Protein AF-A0A7V2EE33-F1 (afdb_monomer_lite)

pLDDT: mean 87.3, std 8.36, range [51.22, 97.25]

Sequence (98 aa):
MTFLRFVIVLILSSMLFYFLLENSEIRINFHIFGSAYESVPLWVIILVSFIFGFASSSIIGLIEITRAKIQLNNKERKIKYLENELDELRKFLMEEET

Foldseek 3Di:
DVVVVVVVVVVVVLVVLVVVQVVVLDFDFDADPNDTDGRHRPNVVVVVVVVVVVVVVVVVVVVVVVVVVVVVVVVVVVVVVVVVVVVVVVVVVVVVVD

Structure (mmCIF, N/CA/C/O backbone):
data_AF-A0A7V2EE33-F1
#
_entry.id   AF-A0A7V2EE33-F1
#
loop_
_atom_site.group_PDB
_atom_site.id
_atom_site.type_symbol
_atom_site.label_atom_id
_atom_site.label_alt_id
_atom_site.label_comp_id
_atom_site.label_asym_id
_atom_site.label_entity_id
_atom_site.label_seq_id
_atom_site.pdbx_PDB_ins_code
_atom_site.Cartn_x
_atom_site.Cartn_y
_atom_site.Cartn_z
_atom_site.occupancy
_atom_site.B_iso_or_equiv
_atom_site.auth_seq_id
_atom_site.auth_comp_id
_atom_site.auth_asym_id
_atom_site.auth_atom_id
_atom_site.pdbx_PDB_model_num
ATOM 1 N N . MET A 1 1 ? -16.842 -9.202 -3.298 1.00 58.00 1 MET A N 1
ATOM 2 C CA . MET A 1 1 ? -16.916 -9.300 -4.776 1.00 58.00 1 MET A CA 1
ATOM 3 C C . MET A 1 1 ? -16.065 -8.236 -5.483 1.00 58.00 1 MET A C 1
ATOM 5 O O . MET A 1 1 ? -15.344 -8.592 -6.403 1.00 58.00 1 MET A O 1
ATOM 9 N N . THR A 1 2 ? -16.062 -6.967 -5.052 1.00 76.44 2 THR A N 1
ATOM 10 C CA . THR A 1 2 ? -15.327 -5.877 -5.738 1.00 76.44 2 THR A CA 1
ATOM 11 C C . THR A 1 2 ? -13.799 -5.983 -5.647 1.00 76.44 2 THR A C 1
ATOM 13 O O . THR A 1 2 ? -13.122 -5.778 -6.648 1.00 76.44 2 THR A O 1
ATOM 16 N N . PHE A 1 3 ? -13.251 -6.373 -4.487 1.00 77.94 3 PHE A N 1
ATOM 17 C CA . PHE A 1 3 ? -11.796 -6.476 -4.285 1.00 77.94 3 PHE A CA 1
ATOM 18 C C . PHE A 1 3 ? -11.146 -7.558 -5.160 1.00 77.94 3 PHE A C 1
ATOM 20 O O . PHE A 1 3 ? -10.182 -7.285 -5.860 1.00 77.94 3 PHE A O 1
ATOM 27 N N . LEU A 1 4 ? -11.723 -8.766 -5.202 1.00 81.94 4 LEU A N 1
ATOM 28 C CA . LEU A 1 4 ? -11.219 -9.852 -6.053 1.00 81.94 4 LEU A CA 1
ATOM 29 C C . LEU A 1 4 ? -11.242 -9.459 -7.539 1.00 81.94 4 LEU A C 1
ATOM 31 O O . LEU A 1 4 ? -10.290 -9.715 -8.266 1.00 81.94 4 LEU A O 1
ATOM 35 N N . ARG A 1 5 ? -12.307 -8.774 -7.977 1.00 83.94 5 ARG A N 1
ATOM 36 C CA . ARG A 1 5 ? -12.429 -8.265 -9.349 1.00 83.94 5 ARG A CA 1
ATOM 37 C C . ARG A 1 5 ? -11.352 -7.222 -9.661 1.00 83.94 5 ARG A C 1
ATOM 39 O O . ARG A 1 5 ? -10.785 -7.259 -10.745 1.00 83.94 5 ARG A O 1
ATOM 46 N N . PHE A 1 6 ? -11.042 -6.344 -8.707 1.00 82.38 6 PHE A N 1
ATOM 47 C CA . PHE A 1 6 ? -9.966 -5.360 -8.833 1.00 82.38 6 PHE A CA 1
ATOM 48 C C . PHE A 1 6 ? -8.595 -6.031 -8.968 1.00 82.38 6 PHE A C 1
ATOM 50 O O . PHE A 1 6 ? -7.842 -5.695 -9.875 1.00 82.38 6 PHE A O 1
ATOM 57 N N . VAL A 1 7 ? -8.307 -7.035 -8.133 1.00 84.69 7 VAL A N 1
ATOM 58 C CA . VAL A 1 7 ? -7.054 -7.806 -8.200 1.00 84.69 7 VAL A CA 1
ATOM 59 C C . VAL A 1 7 ? -6.910 -8.514 -9.550 1.00 84.69 7 VAL A C 1
ATOM 61 O O . VAL A 1 7 ? -5.851 -8.443 -10.164 1.00 84.69 7 VAL A O 1
ATOM 64 N N . ILE A 1 8 ? -7.977 -9.137 -10.060 1.00 86.75 8 ILE A N 1
ATOM 65 C CA . ILE A 1 8 ? -7.963 -9.809 -11.370 1.00 86.75 8 ILE A CA 1
ATOM 66 C C . ILE A 1 8 ? -7.713 -8.811 -12.510 1.00 86.75 8 ILE A C 1
ATOM 68 O O . ILE A 1 8 ? -6.877 -9.070 -13.372 1.00 86.75 8 ILE A O 1
ATOM 72 N N . VAL A 1 9 ? -8.406 -7.666 -12.516 1.00 88.00 9 VAL A N 1
ATOM 73 C CA . VAL A 1 9 ? -8.212 -6.614 -13.534 1.00 88.00 9 VAL A CA 1
ATOM 74 C C . VAL A 1 9 ? -6.786 -6.071 -13.494 1.00 88.00 9 VAL A C 1
ATOM 76 O O . VAL A 1 9 ? -6.180 -5.860 -14.542 1.00 88.00 9 VAL A O 1
ATOM 79 N N . LEU A 1 10 ? -6.238 -5.887 -12.296 1.00 85.19 10 LEU A N 1
ATOM 80 C CA . LEU A 1 10 ? -4.876 -5.416 -12.095 1.00 85.19 10 LEU A CA 1
ATOM 81 C C . LEU A 1 10 ? -3.856 -6.4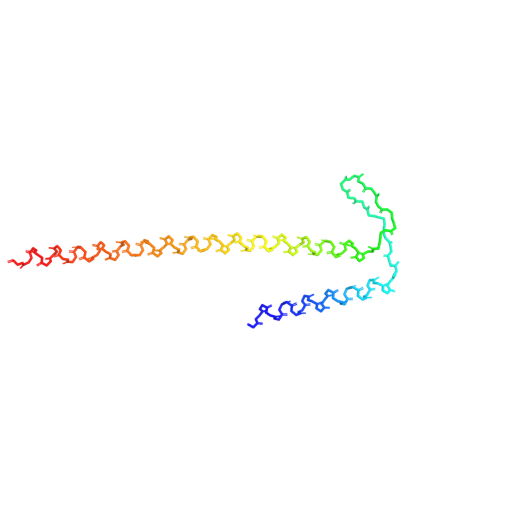13 -12.658 1.00 85.19 10 LEU A C 1
ATOM 83 O O . LEU A 1 10 ? -3.007 -6.015 -13.449 1.00 85.19 10 LEU A O 1
ATOM 87 N N . ILE A 1 11 ? -3.992 -7.706 -12.345 1.00 86.75 11 ILE A N 1
ATOM 88 C CA . ILE A 1 11 ? -3.114 -8.762 -12.876 1.00 86.75 11 ILE A CA 1
ATOM 89 C C . ILE A 1 11 ? -3.196 -8.834 -14.407 1.00 86.75 11 ILE A C 1
ATOM 91 O O . ILE A 1 11 ? -2.162 -8.855 -15.074 1.00 86.75 11 ILE A O 1
ATOM 95 N N . LEU A 1 12 ? -4.407 -8.836 -14.976 1.00 87.56 12 LEU A N 1
ATOM 96 C CA . LEU A 1 12 ? -4.601 -8.898 -16.429 1.00 87.56 12 LEU A CA 1
ATOM 97 C C . LEU A 1 12 ? -4.023 -7.670 -17.140 1.00 87.56 12 LEU A C 1
ATOM 99 O O . LEU A 1 12 ? -3.368 -7.813 -18.170 1.00 87.56 12 LEU A O 1
ATOM 103 N N . SER A 1 13 ? -4.225 -6.477 -16.576 1.00 84.19 13 SER A N 1
ATOM 104 C CA . SER A 1 13 ? -3.644 -5.238 -17.096 1.00 84.19 13 SER A CA 1
ATOM 105 C C . SER A 1 13 ? -2.116 -5.297 -17.064 1.00 84.19 13 SER A C 1
ATOM 107 O O . SER A 1 13 ? -1.475 -5.040 -18.081 1.00 84.19 13 SER A O 1
ATOM 109 N N . SER A 1 14 ? -1.519 -5.729 -15.948 1.00 83.00 14 SER A N 1
ATOM 110 C CA . SER A 1 14 ? -0.066 -5.899 -15.839 1.00 83.00 14 SER A CA 1
ATOM 111 C C . SER A 1 14 ? 0.485 -6.918 -16.842 1.00 83.00 14 SER A C 1
ATOM 113 O O . SER A 1 14 ? 1.519 -6.649 -17.450 1.00 83.00 14 SER A O 1
ATOM 115 N N . MET A 1 15 ? -0.201 -8.047 -17.072 1.00 83.00 15 MET A N 1
ATOM 116 C CA . MET A 1 15 ? 0.205 -9.023 -18.096 1.00 83.00 15 MET A CA 1
ATOM 117 C C . MET A 1 15 ? 0.131 -8.442 -19.512 1.00 83.00 15 MET A C 1
ATOM 119 O O . MET A 1 15 ? 1.054 -8.647 -20.298 1.00 83.00 15 MET A O 1
ATOM 123 N N . LEU A 1 16 ? -0.934 -7.705 -19.841 1.00 82.75 16 LEU A N 1
ATOM 124 C CA . LEU A 1 16 ? -1.081 -7.057 -21.148 1.00 82.75 16 LEU A CA 1
ATOM 125 C C . LEU A 1 16 ? -0.012 -5.989 -21.377 1.00 82.75 16 LEU A C 1
ATOM 127 O O . LEU A 1 16 ? 0.577 -5.944 -22.454 1.00 82.75 16 LEU A O 1
ATOM 131 N N . PHE A 1 17 ? 0.272 -5.167 -20.365 1.00 81.31 17 PHE A N 1
ATOM 132 C CA . PHE A 1 17 ? 1.353 -4.184 -20.420 1.00 81.31 17 PHE A CA 1
ATOM 133 C C . PHE A 1 17 ? 2.707 -4.853 -20.628 1.00 81.31 17 PHE A C 1
ATOM 135 O O . PHE A 1 17 ? 3.456 -4.435 -21.506 1.00 81.31 17 PHE A O 1
ATOM 142 N N . TYR A 1 18 ? 3.006 -5.905 -19.864 1.00 79.06 18 TYR A N 1
ATOM 143 C CA . TYR A 1 18 ? 4.234 -6.674 -20.039 1.00 79.06 18 TYR A CA 1
ATOM 144 C C . TYR A 1 18 ? 4.355 -7.214 -21.470 1.00 79.06 18 TYR A C 1
ATOM 146 O O . TYR A 1 18 ? 5.363 -6.976 -22.130 1.00 79.06 18 TYR A O 1
ATOM 154 N N . PHE A 1 19 ? 3.300 -7.857 -21.979 1.00 79.31 19 PHE A N 1
ATOM 155 C CA . PHE A 1 19 ? 3.286 -8.415 -23.329 1.00 79.31 19 PHE A CA 1
ATOM 156 C C . PHE A 1 19 ? 3.479 -7.342 -24.411 1.00 79.31 19 PHE A C 1
ATOM 158 O O . PHE A 1 19 ? 4.307 -7.515 -25.302 1.00 79.31 19 PHE A O 1
ATOM 165 N N . LEU A 1 20 ? 2.754 -6.222 -24.335 1.00 76.94 20 LEU A N 1
ATOM 166 C CA . LEU A 1 20 ? 2.875 -5.119 -25.295 1.00 76.94 20 LEU A CA 1
ATOM 167 C C . LEU A 1 20 ? 4.283 -4.523 -25.308 1.00 76.94 20 LEU A C 1
ATOM 169 O O . LEU A 1 20 ? 4.818 -4.231 -26.374 1.00 76.94 20 LEU A O 1
ATOM 173 N N . LEU A 1 21 ? 4.878 -4.340 -24.131 1.00 73.88 21 LEU A N 1
ATOM 174 C CA . LEU A 1 21 ? 6.165 -3.669 -24.008 1.00 73.88 21 LEU A CA 1
ATOM 175 C C . LEU A 1 21 ? 7.328 -4.572 -24.413 1.00 73.88 21 LEU A C 1
ATOM 177 O O . LEU A 1 21 ? 8.227 -4.092 -25.102 1.00 73.88 21 LEU A O 1
ATOM 181 N N . GLU A 1 22 ? 7.290 -5.858 -24.064 1.00 74.00 22 GLU A N 1
ATOM 182 C CA . GLU A 1 22 ? 8.310 -6.825 -24.486 1.00 74.00 22 GLU A CA 1
ATOM 183 C C . GLU A 1 22 ? 8.360 -6.943 -26.016 1.00 74.00 22 GLU A C 1
ATOM 185 O O . GLU A 1 22 ? 9.432 -6.893 -26.610 1.00 74.00 22 GLU A O 1
ATOM 190 N N . ASN A 1 23 ? 7.196 -6.989 -26.672 1.00 76.12 23 ASN A N 1
ATOM 191 C CA . ASN A 1 23 ? 7.119 -7.083 -28.133 1.00 76.12 23 ASN A CA 1
ATOM 192 C C . ASN A 1 23 ? 7.455 -5.767 -28.858 1.00 76.12 23 ASN A C 1
ATOM 194 O O . ASN A 1 23 ? 7.624 -5.768 -30.073 1.00 76.12 23 ASN A O 1
ATOM 198 N N . SER A 1 24 ? 7.519 -4.639 -28.146 1.00 73.25 24 SER A N 1
ATOM 199 C CA . SER A 1 24 ? 7.742 -3.322 -28.756 1.00 73.25 24 SER A CA 1
ATOM 200 C C . SER A 1 24 ? 9.219 -2.949 -28.921 1.00 73.25 24 SER A C 1
ATOM 202 O O . SER A 1 24 ? 9.518 -1.986 -29.622 1.00 73.25 24 SER A O 1
ATOM 204 N N . GLU A 1 25 ? 10.132 -3.661 -28.245 1.00 79.50 25 GLU A N 1
ATOM 205 C CA . GLU A 1 25 ? 11.571 -3.349 -28.162 1.00 79.50 25 GLU A CA 1
ATOM 206 C C . GLU A 1 25 ? 11.887 -1.877 -27.795 1.00 79.50 25 GLU A C 1
ATOM 208 O O . GLU A 1 25 ? 12.990 -1.378 -28.031 1.00 79.50 25 GLU A O 1
ATOM 213 N N . ILE A 1 26 ? 10.937 -1.159 -27.179 1.00 81.69 26 ILE A N 1
ATOM 214 C CA . ILE A 1 26 ? 11.087 0.265 -26.869 1.00 81.69 26 ILE A CA 1
ATOM 215 C C . ILE A 1 26 ? 12.111 0.446 -25.745 1.00 81.69 26 ILE A C 1
ATOM 217 O O . ILE A 1 26 ? 11.908 0.028 -24.597 1.00 81.69 26 ILE A O 1
ATOM 221 N N . ARG A 1 27 ? 13.198 1.147 -26.075 1.00 85.62 27 ARG A N 1
ATOM 222 C CA . ARG A 1 27 ? 14.248 1.568 -25.144 1.00 85.62 27 ARG A CA 1
ATOM 223 C C . ARG A 1 27 ? 14.256 3.082 -25.009 1.00 85.62 27 ARG A C 1
ATOM 225 O O . ARG A 1 27 ? 14.091 3.795 -25.996 1.00 85.62 27 ARG A O 1
ATOM 232 N N . ILE A 1 28 ? 14.450 3.566 -23.786 1.00 86.56 28 ILE A N 1
ATOM 233 C CA . ILE A 1 28 ? 14.454 4.996 -23.472 1.00 86.56 28 ILE A CA 1
ATOM 234 C C . ILE A 1 28 ? 15.685 5.387 -22.654 1.00 86.56 28 ILE A C 1
ATOM 236 O O . ILE A 1 28 ? 16.232 4.582 -21.901 1.00 86.56 28 ILE A O 1
ATOM 240 N N . ASN A 1 29 ? 16.094 6.649 -22.775 1.00 88.44 29 ASN A N 1
ATOM 241 C CA . ASN A 1 29 ? 17.087 7.247 -21.887 1.00 88.44 29 ASN A CA 1
ATOM 242 C C . ASN A 1 29 ? 16.365 7.827 -20.671 1.00 88.44 29 ASN A C 1
ATOM 244 O O . ASN A 1 29 ? 15.619 8.804 -20.777 1.00 88.44 29 ASN A O 1
ATOM 248 N N . PHE A 1 30 ? 16.561 7.202 -19.519 1.00 88.31 30 PHE A N 1
ATOM 249 C CA . PHE A 1 30 ? 15.856 7.519 -18.290 1.00 88.31 30 PHE A CA 1
ATOM 250 C C . PHE A 1 30 ? 16.729 8.353 -17.361 1.00 88.31 30 PHE A C 1
ATOM 252 O O . PHE A 1 30 ? 17.854 7.976 -17.050 1.00 88.31 30 PHE A O 1
ATOM 259 N N . HIS A 1 31 ? 16.201 9.479 -16.894 1.00 89.50 31 HIS A N 1
ATOM 260 C CA . HIS A 1 31 ? 16.914 10.386 -16.003 1.00 89.50 31 HIS A CA 1
ATOM 261 C C . HIS A 1 31 ? 16.180 10.454 -14.669 1.00 89.50 31 HIS A C 1
ATOM 263 O O . HIS A 1 31 ? 15.002 10.809 -14.627 1.00 89.50 31 HIS A O 1
ATOM 269 N N . ILE A 1 32 ? 16.865 10.119 -13.578 1.00 89.00 32 ILE A N 1
ATOM 270 C CA . ILE A 1 32 ? 16.281 10.122 -12.237 1.00 89.00 32 ILE A CA 1
ATOM 271 C C . ILE A 1 32 ? 17.323 10.540 -11.200 1.00 89.00 32 ILE A C 1
ATOM 273 O O . ILE A 1 32 ? 18.464 10.091 -11.243 1.00 89.00 32 ILE A O 1
ATOM 277 N N . PHE A 1 33 ? 16.941 11.432 -10.280 1.00 84.75 33 PHE A N 1
ATOM 278 C CA . PHE A 1 33 ? 17.808 11.942 -9.204 1.00 84.75 33 PHE A CA 1
ATOM 279 C C . PHE A 1 33 ? 19.220 12.358 -9.669 1.00 84.75 33 PHE A C 1
ATOM 281 O O . PHE A 1 33 ? 20.218 12.049 -9.026 1.00 84.75 33 PHE A O 1
ATOM 288 N N . GLY A 1 34 ? 19.310 13.039 -10.816 1.00 88.00 34 GLY A N 1
ATOM 289 C CA . GLY A 1 34 ? 20.581 13.504 -11.386 1.00 88.00 34 GLY A CA 1
ATOM 290 C C . GLY A 1 34 ? 21.436 12.422 -12.059 1.00 88.00 34 GLY A C 1
ATOM 291 O O . GLY A 1 34 ? 22.489 12.746 -12.595 1.00 88.00 34 GLY A O 1
ATOM 292 N N . SER A 1 35 ? 20.989 11.165 -12.072 1.00 87.81 35 SER A N 1
ATOM 293 C CA . SER A 1 35 ? 21.630 10.061 -12.793 1.00 87.81 35 SER A CA 1
ATOM 294 C C . SER A 1 35 ? 20.928 9.805 -14.127 1.00 87.81 35 SER A C 1
ATOM 296 O O . SER A 1 35 ? 19.698 9.844 -14.202 1.00 87.81 35 SER A O 1
ATOM 298 N N . ALA A 1 36 ? 21.711 9.532 -15.170 1.00 90.12 36 ALA A N 1
ATOM 299 C CA . ALA A 1 36 ? 21.226 9.162 -16.495 1.00 90.12 36 ALA A CA 1
ATOM 300 C C . ALA A 1 36 ? 21.478 7.672 -16.745 1.00 90.12 36 ALA A C 1
ATOM 302 O O . ALA A 1 36 ? 22.595 7.185 -16.574 1.00 90.12 36 ALA A O 1
ATOM 303 N N . TYR A 1 37 ? 20.435 6.962 -17.154 1.00 88.25 37 TYR A N 1
ATOM 304 C CA . TYR A 1 37 ? 20.472 5.558 -17.532 1.00 88.25 37 TYR A CA 1
ATOM 305 C C . TYR A 1 37 ? 20.084 5.444 -19.001 1.00 88.25 37 TYR A C 1
ATOM 307 O O . TYR A 1 37 ? 18.956 5.758 -19.385 1.00 88.25 37 TYR A O 1
ATOM 315 N N . GLU A 1 38 ? 21.024 5.012 -19.831 1.00 90.38 38 GLU A N 1
ATOM 316 C CA . GLU A 1 38 ? 20.815 4.929 -21.273 1.00 90.38 38 GLU A CA 1
ATOM 317 C C . GLU A 1 38 ? 20.191 3.597 -21.688 1.00 90.38 38 GLU A C 1
ATOM 319 O O . GLU A 1 38 ? 20.486 2.542 -21.124 1.00 90.38 38 GLU A O 1
ATOM 324 N N . SER A 1 39 ? 19.352 3.652 -22.726 1.00 88.75 39 SER A N 1
ATOM 325 C CA . SER A 1 39 ? 18.817 2.472 -23.418 1.00 88.75 39 SER A CA 1
ATOM 326 C C . SER A 1 39 ? 18.096 1.459 -22.508 1.00 88.75 39 SER A C 1
ATOM 328 O O . SER A 1 39 ? 18.146 0.238 -22.717 1.00 88.75 39 SER A O 1
ATOM 330 N N . VAL A 1 40 ? 17.396 1.967 -21.490 1.00 88.06 40 VAL A N 1
ATOM 331 C CA . VAL A 1 40 ? 16.631 1.159 -20.536 1.00 88.06 40 VAL A CA 1
ATOM 332 C C . VAL A 1 40 ? 15.331 0.694 -21.196 1.00 88.06 40 VAL A C 1
ATOM 334 O O . VAL A 1 40 ? 14.614 1.523 -21.764 1.00 88.06 40 VAL A O 1
ATOM 337 N N . PRO A 1 41 ? 14.979 -0.602 -21.121 1.00 86.25 41 PRO A N 1
ATOM 338 C CA . PRO A 1 41 ? 13.684 -1.075 -21.595 1.00 86.25 41 PRO A CA 1
ATOM 339 C C . PRO A 1 41 ? 12.542 -0.382 -20.848 1.00 86.25 41 PRO A C 1
ATOM 341 O O . PRO A 1 41 ? 12.518 -0.357 -19.613 1.00 86.25 41 PRO A O 1
ATOM 344 N N . LEU A 1 42 ? 11.568 0.151 -21.587 1.00 84.25 42 LEU A N 1
ATOM 345 C CA . LEU A 1 42 ? 10.457 0.914 -21.009 1.00 84.25 42 LEU A CA 1
ATOM 346 C C . LEU A 1 42 ? 9.653 0.098 -19.976 1.00 84.25 42 LEU A C 1
ATOM 348 O O . LEU A 1 42 ? 9.178 0.649 -18.980 1.00 84.25 42 LEU A O 1
ATOM 352 N N . TRP A 1 43 ? 9.553 -1.222 -20.168 1.00 80.50 43 TRP A N 1
ATOM 353 C CA . TRP A 1 43 ? 8.853 -2.112 -19.239 1.00 80.50 43 TRP A CA 1
ATOM 354 C C . TRP A 1 43 ? 9.445 -2.109 -17.833 1.00 80.50 43 TRP A C 1
ATOM 356 O O . TRP A 1 43 ? 8.685 -2.195 -16.872 1.00 80.50 43 TRP A O 1
ATOM 366 N N . VAL A 1 44 ? 10.766 -1.954 -17.693 1.00 83.38 44 VAL A N 1
ATOM 367 C CA . VAL A 1 44 ? 11.430 -1.934 -16.381 1.00 83.38 44 VAL A CA 1
ATOM 368 C C . VAL A 1 44 ? 10.940 -0.737 -15.576 1.00 83.38 44 VAL A C 1
ATOM 370 O O . VAL A 1 44 ? 10.574 -0.872 -14.411 1.00 83.38 44 VAL A O 1
ATOM 373 N N . ILE A 1 45 ? 10.879 0.431 -16.216 1.00 86.44 45 ILE A N 1
ATOM 374 C CA . ILE A 1 45 ? 10.462 1.681 -15.576 1.00 86.44 45 ILE A CA 1
ATOM 375 C C . ILE A 1 45 ? 8.989 1.594 -15.185 1.00 86.44 45 ILE A C 1
ATOM 377 O O . ILE A 1 45 ? 8.642 1.879 -14.041 1.00 86.44 45 ILE A O 1
ATOM 381 N N . ILE A 1 46 ? 8.137 1.124 -16.100 1.00 84.12 46 ILE A N 1
ATOM 382 C CA . ILE A 1 46 ? 6.703 0.956 -15.840 1.00 84.12 46 ILE A CA 1
ATOM 383 C C . ILE A 1 46 ? 6.468 -0.020 -14.681 1.00 84.12 46 ILE A C 1
ATOM 385 O O . ILE A 1 46 ? 5.695 0.290 -13.775 1.00 84.12 46 ILE A O 1
ATOM 389 N N . LEU A 1 47 ? 7.158 -1.164 -14.666 1.00 81.25 47 LEU A N 1
ATOM 390 C CA . LEU A 1 47 ? 7.027 -2.166 -13.610 1.00 81.25 47 LEU A CA 1
ATOM 391 C C . LEU A 1 47 ? 7.453 -1.604 -12.247 1.00 81.25 47 LEU A C 1
ATOM 393 O O . LEU A 1 47 ? 6.719 -1.742 -11.269 1.00 81.25 47 LEU A O 1
ATOM 397 N N . VAL A 1 48 ? 8.608 -0.937 -12.176 1.00 86.25 48 VAL A N 1
ATOM 398 C CA . VAL A 1 48 ? 9.114 -0.348 -10.926 1.00 86.25 48 VAL A CA 1
ATOM 399 C C . VAL A 1 48 ? 8.180 0.751 -10.420 1.00 86.25 48 VAL A C 1
ATOM 401 O O . VAL A 1 48 ? 7.824 0.749 -9.240 1.00 86.25 48 VAL A O 1
ATOM 404 N N . SER A 1 49 ? 7.724 1.655 -11.293 1.00 88.25 49 SER A N 1
ATOM 405 C CA . SER A 1 49 ? 6.754 2.694 -10.927 1.00 88.25 49 SER A CA 1
ATOM 406 C C . SER A 1 49 ? 5.437 2.097 -10.437 1.00 88.25 49 SER A C 1
ATOM 408 O O . SER A 1 49 ? 4.874 2.575 -9.451 1.00 88.25 49 SER A O 1
ATOM 410 N N . PHE A 1 50 ? 4.966 1.030 -11.082 1.00 84.81 50 PHE A N 1
ATOM 411 C CA . PHE A 1 50 ? 3.753 0.335 -10.677 1.00 84.81 50 PHE A CA 1
ATOM 412 C C . PHE A 1 50 ? 3.894 -0.307 -9.292 1.00 84.81 50 PHE A C 1
ATOM 414 O O . PHE A 1 50 ? 3.046 -0.090 -8.426 1.00 84.81 50 PHE A O 1
ATOM 421 N N . ILE A 1 51 ? 4.986 -1.040 -9.053 1.00 85.44 51 ILE A N 1
ATOM 422 C CA . ILE A 1 51 ? 5.285 -1.648 -7.749 1.00 85.44 51 ILE A CA 1
ATOM 423 C C . ILE A 1 51 ? 5.363 -0.569 -6.665 1.00 85.44 51 ILE A C 1
ATOM 425 O O . ILE A 1 51 ? 4.797 -0.740 -5.587 1.00 85.44 51 ILE A O 1
ATOM 429 N N . PHE A 1 52 ? 6.012 0.561 -6.951 1.00 90.81 52 PHE A N 1
ATOM 430 C CA . PHE A 1 52 ? 6.129 1.666 -6.003 1.00 90.81 52 PHE A CA 1
ATOM 431 C C . PHE A 1 52 ? 4.769 2.310 -5.685 1.00 90.81 52 PHE A C 1
ATOM 433 O O . PHE A 1 52 ? 4.437 2.540 -4.518 1.00 90.81 52 PHE A O 1
ATOM 440 N N . GLY A 1 53 ? 3.942 2.550 -6.706 1.00 89.19 53 GLY A N 1
ATOM 441 C CA . GLY A 1 53 ? 2.571 3.037 -6.530 1.00 89.19 53 GLY A CA 1
ATOM 442 C C . GLY A 1 53 ? 1.723 2.069 -5.702 1.00 89.19 53 GLY A C 1
ATOM 443 O O . GLY A 1 53 ? 1.071 2.466 -4.736 1.00 89.19 53 GLY A O 1
ATOM 444 N N . PHE A 1 54 ? 1.799 0.775 -6.008 1.00 86.56 54 PHE A N 1
ATOM 445 C CA . PHE A 1 54 ? 1.091 -0.253 -5.254 1.00 86.56 54 PHE A CA 1
ATOM 446 C C . PHE A 1 54 ? 1.553 -0.314 -3.790 1.00 86.56 54 PHE A C 1
ATOM 448 O O . PHE A 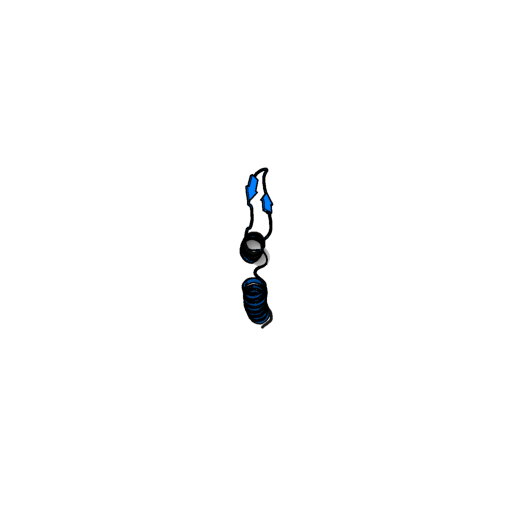1 54 ? 0.721 -0.291 -2.879 1.00 86.56 54 PHE A O 1
ATOM 455 N N . ALA A 1 55 ? 2.865 -0.324 -3.544 1.00 89.88 55 ALA A N 1
ATOM 456 C CA . ALA A 1 55 ? 3.433 -0.372 -2.200 1.00 89.88 55 ALA A CA 1
ATOM 457 C C . ALA A 1 55 ? 3.033 0.858 -1.371 1.00 89.88 55 ALA A C 1
ATOM 459 O O . ALA A 1 55 ? 2.547 0.712 -0.250 1.00 89.88 55 ALA A O 1
ATOM 460 N N . SER A 1 56 ? 3.165 2.062 -1.935 1.00 92.38 56 SER A N 1
ATOM 461 C CA . SER A 1 56 ? 2.779 3.306 -1.256 1.00 92.38 56 SER A CA 1
ATOM 462 C C . SER A 1 56 ? 1.284 3.346 -0.924 1.00 92.38 56 SER A C 1
ATOM 464 O O . SER A 1 56 ? 0.924 3.644 0.216 1.00 92.38 56 SER A O 1
ATOM 466 N N . SER A 1 57 ? 0.415 2.951 -1.861 1.00 89.88 57 SER A N 1
ATOM 467 C CA . SER A 1 57 ? -1.031 2.856 -1.608 1.00 89.88 57 SER A CA 1
ATOM 468 C C . SER A 1 57 ? -1.364 1.843 -0.506 1.00 89.88 57 SER A C 1
ATOM 470 O O . SER A 1 57 ? -2.183 2.120 0.370 1.00 89.88 57 SER A O 1
ATOM 472 N N . SER A 1 58 ? -0.671 0.700 -0.489 1.00 86.88 58 SER A N 1
ATOM 473 C CA . SER A 1 58 ? -0.871 -0.346 0.517 1.00 86.88 58 SER A CA 1
ATOM 474 C C . SER A 1 58 ? -0.462 0.125 1.912 1.00 86.88 58 SER A C 1
ATOM 476 O O . SER A 1 58 ? -1.171 -0.141 2.882 1.00 86.88 58 SER A O 1
ATOM 478 N N . ILE A 1 59 ? 0.648 0.864 2.020 1.00 94.25 59 ILE A N 1
ATOM 479 C CA . ILE A 1 59 ? 1.105 1.454 3.287 1.00 94.25 59 ILE A CA 1
ATOM 480 C C . ILE A 1 59 ? 0.065 2.441 3.826 1.00 94.25 59 ILE A C 1
ATOM 482 O O . ILE A 1 59 ? -0.289 2.368 5.003 1.00 94.25 59 ILE A O 1
ATOM 486 N N . ILE A 1 60 ? -0.460 3.328 2.9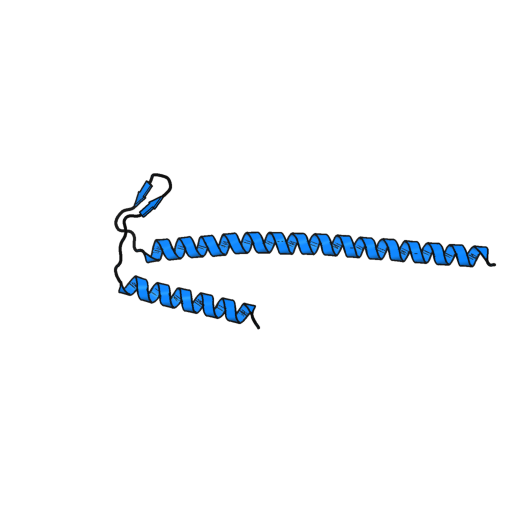76 1.00 94.69 60 ILE A N 1
ATOM 487 C CA . ILE A 1 60 ? -1.500 4.289 3.372 1.00 94.69 60 ILE A CA 1
ATOM 488 C C . ILE A 1 60 ? -2.750 3.548 3.864 1.00 94.69 60 ILE A C 1
ATOM 490 O O . ILE A 1 60 ? -3.229 3.822 4.966 1.00 94.69 60 ILE A O 1
ATOM 494 N N . GLY A 1 61 ? -3.223 2.552 3.111 1.00 93.50 61 GLY A N 1
ATOM 495 C CA . GLY A 1 61 ? -4.381 1.747 3.504 1.00 93.50 61 GLY A CA 1
ATOM 496 C C . GLY A 1 61 ? -4.184 1.025 4.843 1.00 93.50 61 GLY A C 1
ATOM 497 O O . GLY A 1 61 ? -5.081 1.021 5.687 1.00 93.50 61 GLY A O 1
ATOM 498 N N . LEU A 1 62 ? -2.994 0.470 5.096 1.00 93.69 62 LEU A N 1
ATOM 499 C CA . LEU A 1 62 ? -2.669 -0.155 6.385 1.00 93.69 62 LEU A CA 1
ATOM 500 C C . LEU A 1 62 ? -2.730 0.842 7.549 1.00 93.69 62 LEU A C 1
ATOM 502 O O . LEU A 1 62 ? -3.235 0.500 8.625 1.00 93.69 62 LEU A O 1
ATOM 506 N N . ILE A 1 63 ? -2.249 2.071 7.348 1.00 95.69 63 ILE A N 1
ATOM 507 C CA . ILE A 1 63 ? -2.314 3.132 8.363 1.00 95.69 63 ILE A CA 1
ATOM 508 C C . ILE A 1 63 ? -3.772 3.481 8.675 1.00 95.69 63 ILE A C 1
ATOM 510 O O . ILE A 1 63 ? -4.138 3.584 9.849 1.00 95.69 63 ILE A O 1
ATOM 514 N N . GLU A 1 64 ? -4.613 3.634 7.654 1.00 95.06 64 GLU A N 1
ATOM 515 C CA . GLU A 1 64 ? -6.034 3.950 7.828 1.00 95.06 64 GLU A CA 1
ATOM 516 C C . GLU A 1 64 ? -6.784 2.844 8.572 1.00 95.06 64 GLU A C 1
ATOM 518 O O . GLU A 1 64 ? -7.479 3.128 9.549 1.00 95.06 64 GLU A O 1
ATOM 523 N N . ILE A 1 65 ? -6.577 1.582 8.187 1.00 95.69 65 ILE A N 1
ATOM 524 C CA . ILE A 1 65 ? -7.176 0.423 8.866 1.00 95.69 65 ILE A CA 1
ATOM 525 C C . ILE A 1 65 ? -6.735 0.375 10.332 1.00 95.69 65 ILE A C 1
ATOM 527 O O . ILE A 1 65 ? -7.552 0.153 11.229 1.00 95.69 65 ILE A O 1
ATOM 531 N N . THR A 1 66 ? -5.451 0.619 10.596 1.00 94.69 66 THR A N 1
ATOM 532 C CA . THR A 1 66 ? -4.915 0.625 11.962 1.00 94.69 66 THR A CA 1
ATOM 533 C C . THR A 1 66 ? -5.545 1.739 12.794 1.00 94.69 66 THR A C 1
ATOM 535 O O . THR A 1 66 ? -6.000 1.493 13.914 1.00 94.69 66 THR A O 1
ATOM 538 N N . ARG A 1 67 ? -5.646 2.956 12.244 1.00 95.25 67 ARG A N 1
ATOM 539 C CA . ARG A 1 67 ? -6.321 4.085 12.904 1.00 95.25 67 ARG A CA 1
ATOM 540 C C . ARG A 1 67 ? -7.790 3.781 13.175 1.00 95.25 67 ARG A C 1
ATOM 542 O O . ARG A 1 67 ? -8.250 4.020 14.290 1.00 95.25 67 ARG A O 1
ATOM 549 N N . ALA A 1 68 ? -8.503 3.218 12.202 1.00 96.12 68 ALA A N 1
ATOM 550 C CA . ALA A 1 68 ? -9.900 2.831 12.357 1.00 96.12 68 ALA A CA 1
ATOM 551 C C . ALA A 1 68 ? -10.075 1.803 13.484 1.00 96.12 68 ALA A C 1
ATOM 553 O O . ALA A 1 68 ? -10.944 1.965 14.340 1.00 96.12 68 ALA A O 1
ATOM 554 N N . LYS A 1 69 ? -9.195 0.796 13.556 1.00 96.19 69 LYS A N 1
ATOM 555 C CA . LYS A 1 69 ? -9.225 -0.226 14.610 1.00 96.19 69 LYS A CA 1
ATOM 556 C C . LYS A 1 69 ? -8.961 0.354 16.002 1.00 96.19 69 LYS A C 1
ATOM 558 O O . LYS A 1 69 ? -9.646 -0.009 16.955 1.00 96.19 69 LYS A O 1
ATOM 563 N N . ILE A 1 70 ? -8.011 1.282 16.126 1.00 96.38 70 ILE A N 1
ATOM 564 C CA . ILE A 1 70 ? -7.741 1.982 17.393 1.00 96.38 70 ILE A CA 1
ATOM 565 C C . ILE A 1 70 ? -8.963 2.803 17.823 1.00 96.38 70 ILE A C 1
ATOM 567 O O . ILE A 1 70 ? -9.374 2.740 18.982 1.00 96.38 70 ILE A O 1
ATOM 571 N N . GLN A 1 71 ? -9.564 3.555 16.898 1.00 96.62 71 GLN A N 1
ATOM 572 C CA . GLN A 1 71 ? -10.756 4.352 17.192 1.00 96.62 71 GLN A CA 1
ATOM 573 C C . GLN A 1 71 ? -11.942 3.479 17.609 1.00 96.62 71 GLN A C 1
ATOM 575 O O . GLN A 1 71 ? -12.655 3.847 18.543 1.00 96.62 71 GLN A O 1
ATOM 580 N N . LEU A 1 72 ? -12.128 2.325 16.964 1.00 97.25 72 LEU A N 1
ATOM 581 C CA . LEU A 1 72 ? -13.169 1.365 17.319 1.00 97.25 72 LEU A CA 1
ATOM 582 C C . LEU A 1 72 ? -12.972 0.838 18.745 1.00 97.25 72 LEU A C 1
ATOM 584 O O . LEU A 1 72 ? -13.868 0.994 19.570 1.00 97.25 72 LEU A O 1
ATOM 588 N N . ASN A 1 73 ? -11.774 0.343 19.073 1.00 96.38 73 ASN A N 1
ATOM 589 C CA . ASN A 1 73 ? -11.463 -0.136 20.424 1.00 96.38 73 ASN A CA 1
ATOM 590 C C . ASN A 1 73 ? -11.681 0.945 21.494 1.00 96.38 73 ASN A C 1
ATOM 592 O O . ASN A 1 73 ? -12.165 0.658 22.588 1.00 96.38 73 ASN A O 1
ATOM 596 N N . ASN A 1 74 ? -11.319 2.197 21.202 1.00 96.25 74 ASN A N 1
ATOM 597 C CA . ASN A 1 74 ? -11.529 3.301 22.137 1.00 96.25 74 ASN A 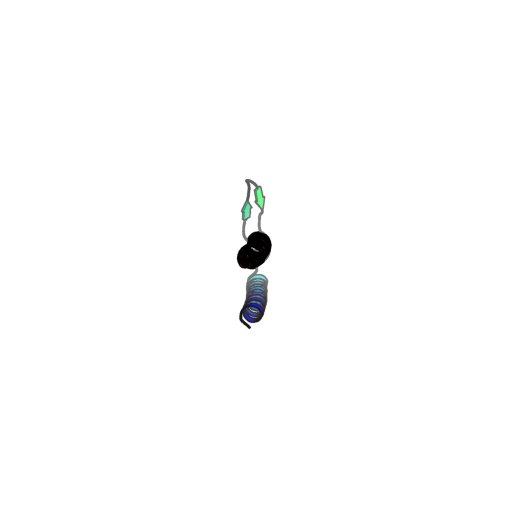CA 1
ATOM 598 C C . ASN A 1 74 ? -13.021 3.594 22.347 1.00 96.25 74 ASN A C 1
ATOM 600 O O . ASN A 1 74 ? -13.441 3.839 23.479 1.00 96.25 74 ASN A O 1
ATOM 604 N N . LYS A 1 75 ? -13.827 3.544 21.279 1.00 96.31 75 LYS A N 1
ATOM 605 C CA . LYS A 1 75 ? -15.284 3.714 21.361 1.00 96.31 75 LYS A CA 1
ATOM 606 C C . LYS A 1 75 ? -15.937 2.578 22.145 1.00 96.31 75 LYS A C 1
ATOM 608 O O . LYS A 1 75 ? -16.720 2.863 23.042 1.00 96.31 75 LYS A O 1
ATOM 613 N N . GLU A 1 76 ? -15.566 1.327 21.883 1.00 96.81 76 GLU A N 1
ATOM 614 C CA . GLU A 1 76 ? -16.073 0.158 22.617 1.00 96.81 76 GLU A CA 1
ATOM 615 C C . GLU A 1 76 ? -15.751 0.234 24.113 1.00 96.81 76 GLU A C 1
ATOM 617 O O . GLU A 1 76 ? -16.621 0.015 24.955 1.00 96.81 76 GLU A O 1
ATOM 622 N N . ARG A 1 77 ? -14.521 0.628 24.468 1.00 96.00 77 ARG A N 1
ATOM 623 C CA . ARG A 1 77 ? -14.147 0.857 25.873 1.00 96.00 77 ARG A CA 1
ATOM 624 C C . ARG A 1 77 ? -14.990 1.950 26.522 1.00 96.00 77 ARG A C 1
ATOM 626 O O . ARG A 1 77 ? -15.378 1.801 27.677 1.00 96.00 77 ARG A O 1
ATOM 633 N N . LYS A 1 78 ? -15.269 3.040 25.799 1.00 96.06 78 LYS A N 1
ATOM 634 C CA . LYS A 1 78 ? -16.092 4.137 26.319 1.00 96.06 78 LYS A CA 1
ATOM 635 C C . LYS A 1 78 ? -17.547 3.710 26.509 1.00 96.06 78 LYS A C 1
ATOM 637 O O . LYS A 1 78 ? -18.123 4.073 27.525 1.00 96.06 78 LYS A O 1
ATOM 642 N N . ILE A 1 79 ? -18.100 2.924 25.585 1.00 96.94 79 ILE A N 1
ATOM 643 C CA . ILE A 1 79 ? -19.443 2.337 25.710 1.00 96.94 79 ILE A CA 1
ATOM 644 C C . ILE A 1 79 ? -19.517 1.485 26.974 1.00 96.94 79 ILE A C 1
ATOM 646 O O . ILE A 1 79 ? -20.331 1.773 27.839 1.00 96.94 79 ILE A O 1
ATOM 650 N N . LYS A 1 80 ? -18.589 0.537 27.144 1.00 96.56 80 LYS A N 1
ATOM 651 C CA . LYS A 1 80 ? -18.570 -0.340 28.321 1.00 96.56 80 LYS A CA 1
ATOM 652 C C . LYS A 1 80 ? -18.438 0.429 29.640 1.00 96.56 80 LYS A C 1
ATOM 654 O O . LYS A 1 80 ? -19.047 0.065 30.637 1.00 96.56 80 LYS A O 1
ATOM 659 N N . TYR A 1 81 ? -17.631 1.490 29.656 1.00 96.19 81 TYR A N 1
ATOM 660 C CA . TYR A 1 81 ? -17.509 2.360 30.826 1.00 96.19 81 TYR A CA 1
ATOM 661 C C . TYR A 1 81 ? -18.835 3.061 31.160 1.00 96.19 81 TYR A C 1
ATOM 663 O O . TYR A 1 81 ? -19.252 3.041 32.311 1.00 96.19 81 TYR A O 1
ATOM 671 N N . LEU A 1 82 ? -19.503 3.638 30.156 1.00 96.50 82 LEU A N 1
ATOM 672 C CA . LEU A 1 82 ? -20.782 4.334 30.339 1.00 96.50 82 LEU A CA 1
ATOM 673 C C . LEU A 1 82 ? -21.921 3.376 30.717 1.00 96.50 82 LEU A C 1
ATOM 675 O O . LEU A 1 82 ? -22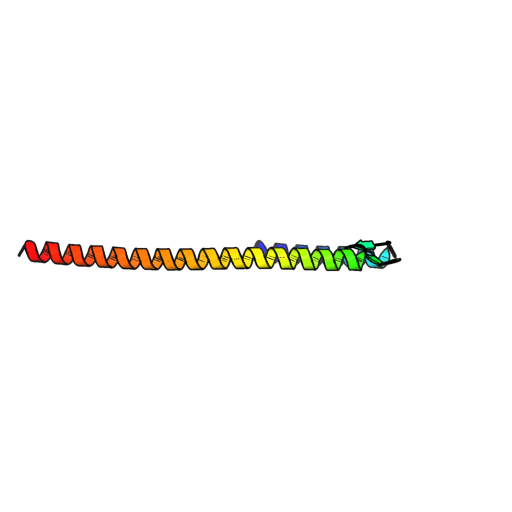.792 3.749 31.493 1.00 96.50 82 LEU A O 1
ATOM 679 N N . GLU A 1 83 ? -21.916 2.149 30.192 1.00 96.25 83 GLU A N 1
ATOM 680 C CA . GLU A 1 83 ? -22.865 1.098 30.583 1.00 96.25 83 GLU A CA 1
ATOM 681 C C . GLU A 1 83 ? -22.710 0.733 32.064 1.00 96.25 83 GLU A C 1
ATOM 683 O O . GLU A 1 83 ? -23.703 0.684 32.786 1.00 96.25 83 GLU A O 1
ATOM 688 N N . ASN A 1 84 ? -21.471 0.565 32.538 1.00 95.44 84 ASN A N 1
ATOM 689 C CA . ASN A 1 84 ? -21.207 0.304 33.953 1.00 95.44 84 ASN A CA 1
ATOM 690 C C . ASN A 1 84 ? -21.665 1.466 34.851 1.00 95.44 84 ASN A C 1
ATOM 692 O O . ASN A 1 84 ? -22.269 1.225 35.891 1.00 95.44 84 ASN A O 1
ATOM 696 N N . GLU A 1 85 ? -21.407 2.714 34.448 1.00 95.38 85 GLU A N 1
ATOM 697 C CA . GLU A 1 85 ? -21.816 3.912 35.199 1.00 95.38 85 GLU A CA 1
ATOM 698 C C . GLU A 1 85 ? -23.349 4.019 35.302 1.00 95.38 85 GLU A C 1
ATOM 700 O O . GLU A 1 85 ? -23.895 4.322 36.363 1.00 95.38 85 GLU A O 1
ATOM 705 N N . LEU A 1 86 ? -24.062 3.691 34.219 1.00 94.69 86 LEU A N 1
ATOM 706 C CA . LEU A 1 86 ? -25.524 3.600 34.201 1.00 94.69 86 LEU A CA 1
ATOM 707 C C . LEU A 1 86 ? -26.057 2.528 35.156 1.00 94.69 86 LEU A C 1
ATOM 709 O O . LEU A 1 86 ? -27.055 2.758 35.841 1.00 94.69 86 LEU A O 1
ATOM 713 N N . ASP A 1 87 ? -25.419 1.361 35.195 1.00 94.88 87 ASP A N 1
ATOM 714 C CA . ASP A 1 87 ? -25.838 0.265 36.067 1.00 94.88 87 ASP A CA 1
ATOM 715 C C . ASP A 1 87 ? -25.544 0.549 37.546 1.00 94.88 87 ASP A C 1
ATOM 717 O O . ASP A 1 87 ? -26.352 0.194 38.406 1.00 94.88 87 ASP A O 1
ATOM 721 N N . GLU A 1 88 ? -24.436 1.222 37.860 1.00 94.38 88 GLU A N 1
ATOM 722 C CA . GLU A 1 88 ? -24.149 1.709 39.214 1.00 94.38 88 GLU A CA 1
ATOM 723 C C . GLU A 1 88 ? -25.183 2.746 39.664 1.00 94.38 88 GLU A C 1
ATOM 725 O O . GLU A 1 88 ? -25.745 2.615 40.753 1.00 94.38 88 GLU A O 1
ATOM 730 N N . LEU A 1 89 ? -25.513 3.715 38.805 1.00 92.94 89 LEU A N 1
ATOM 731 C CA . LEU A 1 89 ? -26.525 4.726 39.110 1.00 92.94 89 LEU A CA 1
ATOM 732 C C . LEU A 1 89 ? -27.910 4.099 39.331 1.00 92.94 89 LEU A C 1
ATOM 734 O O . LEU A 1 89 ? -28.627 4.481 40.253 1.00 92.94 89 LEU A O 1
ATOM 738 N N . ARG A 1 90 ? -28.284 3.103 38.519 1.00 91.81 90 ARG A N 1
ATOM 739 C CA . ARG A 1 90 ? -29.536 2.350 38.702 1.00 91.81 90 ARG A CA 1
ATOM 740 C C . ARG A 1 90 ? -29.587 1.624 40.040 1.00 91.81 90 ARG A C 1
ATOM 742 O O . ARG A 1 90 ? -30.639 1.616 40.667 1.00 91.81 90 ARG A O 1
ATOM 749 N N . LYS A 1 91 ? -28.483 1.005 40.465 1.00 92.56 91 LYS A N 1
ATOM 750 C CA . LYS A 1 91 ? -28.410 0.342 41.775 1.00 92.56 91 LYS A CA 1
ATOM 751 C C . LYS A 1 91 ? -28.551 1.345 42.913 1.00 92.56 91 LYS A C 1
ATOM 753 O O . LYS A 1 91 ? -29.352 1.105 43.804 1.00 92.56 91 LYS A O 1
ATOM 758 N N . PHE A 1 92 ? -27.843 2.471 42.829 1.00 91.00 92 PHE A N 1
ATOM 759 C CA . PHE A 1 92 ? -27.923 3.540 43.822 1.00 91.00 92 PHE A CA 1
ATOM 760 C C . PHE A 1 92 ? -29.358 4.068 43.993 1.00 91.00 92 PHE A C 1
ATOM 762 O O . PHE A 1 92 ? -29.856 4.141 45.109 1.00 91.00 92 PHE A O 1
ATOM 769 N N . LEU A 1 93 ? -30.060 4.351 42.888 1.00 88.94 93 LEU A N 1
ATOM 770 C CA . LEU A 1 93 ? -31.454 4.812 42.933 1.00 88.94 93 LEU A CA 1
ATOM 771 C C . LEU A 1 93 ? -32.408 3.778 43.553 1.00 88.94 93 LEU A C 1
ATOM 773 O O . LEU A 1 93 ? -33.342 4.154 44.250 1.00 88.94 93 LEU A O 1
ATOM 777 N N . MET A 1 94 ? -32.174 2.481 43.324 1.00 82.31 94 MET A N 1
ATOM 778 C CA . MET A 1 94 ? -32.988 1.417 43.926 1.00 82.31 94 MET A CA 1
ATOM 779 C C . MET A 1 94 ? -32.721 1.227 45.427 1.00 82.31 94 MET A C 1
ATOM 781 O O . MET A 1 94 ? -33.607 0.747 46.125 1.00 82.31 94 MET A O 1
ATOM 785 N N . GLU A 1 95 ? -31.534 1.589 45.921 1.00 80.44 95 GLU A N 1
ATOM 786 C CA . GLU A 1 95 ? -31.211 1.566 47.356 1.00 80.44 95 GLU A CA 1
ATOM 787 C C . GLU A 1 95 ? -31.813 2.762 48.115 1.00 80.44 95 GLU A C 1
ATOM 789 O O . GLU A 1 95 ? -32.153 2.618 49.284 1.00 80.44 95 GLU A O 1
ATOM 794 N N . GLU A 1 96 ? -31.985 3.925 47.473 1.00 71.19 96 GLU A N 1
ATOM 795 C CA . GLU A 1 96 ? -32.634 5.098 48.093 1.00 71.19 96 GLU A CA 1
ATOM 796 C C . GLU A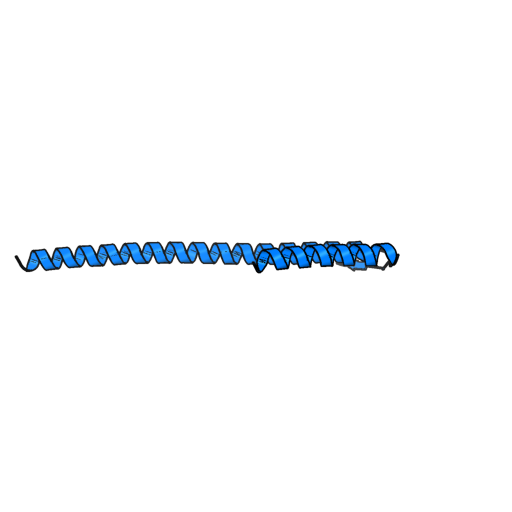 1 96 ? -34.170 4.983 48.191 1.00 71.19 96 GLU A C 1
ATOM 798 O O . GLU A 1 96 ? -34.780 5.665 49.014 1.00 71.19 96 GLU A O 1
ATOM 803 N N . GLU A 1 97 ? -34.813 4.141 47.371 1.00 64.81 97 GLU A N 1
ATOM 804 C CA . GLU A 1 97 ? -36.273 3.927 47.391 1.00 64.81 97 GLU A CA 1
ATOM 805 C C . GLU A 1 97 ? -36.750 2.887 48.434 1.00 64.81 97 GLU A C 1
ATOM 807 O O . GLU A 1 97 ? -37.963 2.743 48.627 1.00 64.81 97 GLU A O 1
ATOM 812 N N . THR A 1 98 ? -35.837 2.176 49.113 1.00 51.22 98 THR A N 1
ATOM 813 C CA . THR A 1 98 ? -36.130 1.164 50.160 1.00 51.22 98 THR A CA 1
ATOM 814 C C . THR A 1 98 ? -35.835 1.648 51.570 1.00 51.22 98 THR A C 1
ATOM 816 O O . THR A 1 98 ? -36.671 1.378 52.465 1.00 51.22 98 THR A O 1
#

Secondary structure (DSSP, 8-state):
-HHHHHHHHHHHHHHHHHHHHHTTT-EEEEEETTEEEEEEEHHHHHHHHHHHHHHHHHHHHHHHHHHHHHHHHHHHHHHHHHHHHHHHHHHHHHHHT-

Radius of gyration: 27.96 Å; chains: 1; bounding box: 58×23×79 Å